Protein AF-0000000066427048 (afdb_homodimer)

Nearest PDB structures (foldseek):
  4v58-assembly1_H  TM=7.881E-01  e=5.269E+00  Thermomyces lanuginosus
  6bok-assembly1_Y  TM=6.380E-01  e=5.269E+00  Thermus thermophilus HB27
  8prw-assembly1_J  TM=6.019E-01  e=8.331E+00  Saccharomyces cerevisiae
  7q5s-assembly1_C  TM=5.958E-01  e=9.497E+00  Thermochaetoides thermophila DSM 1495
  4v58-assembly1_H  TM=7.879E-01  e=4.641E+00  Thermomyces lanuginosus

Organism: Campylobacter jejuni subsp. jejuni serotype O:2 (strain ATCC 700819 / NCTC 11168) (NCBI:txid192222)

Secondary structure (DSSP, 8-state):
----EEEEEEEETTEEEEEEEEHHHHHHHHHHHHHHHTTSS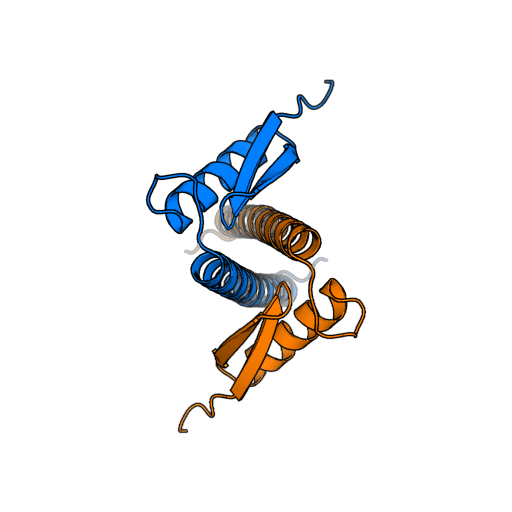EE-HHHHHHHHHHHHHHHHHHHHHHHHHHHHHHHHS---/----EEEEEEEETTEEEEEEEEHHHHHHHHHHHHHHHTTSSEE-HHHHHHHHHHHHHHHHHHHHHHHHHHHHHHHHS---

Structure (mmCIF, N/CA/C/O backbone):
data_AF-0000000066427048-model_v1
#
loop_
_entity.id
_entity.type
_entity.pdbx_description
1 polymer 'Uncharacterized protein'
#
loop_
_atom_site.group_PDB
_atom_site.id
_atom_site.type_symbol
_atom_site.label_atom_id
_atom_site.label_alt_id
_atom_site.label_comp_id
_atom_site.label_asym_id
_atom_site.label_entity_id
_atom_site.label_seq_id
_atom_site.pdbx_PDB_ins_code
_atom_site.Cartn_x
_atom_site.Cartn_y
_atom_site.Cartn_z
_atom_site.occupancy
_atom_site.B_iso_or_equiv
_atom_site.auth_seq_id
_atom_site.auth_comp_id
_atom_site.auth_asym_id
_atom_site.auth_atom_id
_atom_site.pdbx_PDB_model_num
ATOM 1 N N . MET A 1 1 ? -20.234 15.453 -14.383 1 36.5 1 MET A N 1
ATOM 2 C CA . MET A 1 1 ? -19.125 15.133 -15.266 1 36.5 1 MET A CA 1
ATOM 3 C C . MET A 1 1 ? -18.766 13.656 -15.18 1 36.5 1 MET A C 1
ATOM 5 O O . MET A 1 1 ? -18.656 13.102 -14.086 1 36.5 1 MET A O 1
ATOM 9 N N . ALA A 1 2 ? -19.188 12.727 -15.852 1 46.16 2 ALA A N 1
ATOM 10 C CA . ALA A 1 2 ? -19.109 11.266 -15.852 1 46.16 2 ALA A CA 1
ATOM 11 C C . ALA A 1 2 ? -17.688 10.789 -15.539 1 46.16 2 ALA A C 1
ATOM 13 O O . ALA A 1 2 ? -16.734 11.172 -16.219 1 46.16 2 ALA A O 1
ATOM 14 N N . ASP A 1 3 ? -17.172 10.688 -14.336 1 55.16 3 ASP A N 1
ATOM 15 C CA . ASP A 1 3 ? -15.812 10.516 -13.844 1 55.16 3 ASP A CA 1
ATOM 16 C C . ASP A 1 3 ? -15.055 9.469 -14.664 1 55.16 3 ASP A C 1
ATOM 18 O O . ASP A 1 3 ? -15.477 8.312 -14.742 1 55.16 3 ASP A O 1
ATOM 22 N N . ASN A 1 4 ? -14.586 9.93 -15.906 1 73.81 4 ASN A N 1
ATOM 23 C CA . ASN A 1 4 ? -13.867 9.172 -16.922 1 73.81 4 ASN A CA 1
ATOM 24 C C . ASN A 1 4 ? -12.867 8.203 -16.297 1 73.81 4 ASN A C 1
ATOM 26 O O . ASN A 1 4 ? -11.906 8.633 -15.641 1 73.81 4 ASN A O 1
ATOM 30 N N . LEU A 1 5 ? -13.375 6.965 -16.125 1 88.75 5 LEU A N 1
ATOM 31 C CA . LEU A 1 5 ? -12.523 5.922 -15.57 1 88.75 5 LEU A CA 1
ATOM 32 C C . LEU A 1 5 ? -11.5 5.445 -16.594 1 88.75 5 LEU A C 1
ATOM 34 O O . LEU A 1 5 ? -11.789 5.391 -17.797 1 88.75 5 LEU A O 1
ATOM 38 N N . LYS A 1 6 ? -10.297 5.379 -16.188 1 95.12 6 LYS A N 1
ATOM 39 C CA . LYS A 1 6 ? -9.188 4.805 -16.953 1 95.12 6 LYS A CA 1
ATOM 40 C C . LYS A 1 6 ? -8.875 3.391 -16.469 1 95.12 6 LYS A C 1
ATOM 42 O O . LYS A 1 6 ? -9.109 3.057 -15.312 1 95.12 6 LYS A O 1
ATOM 47 N N . GLN A 1 7 ? -8.375 2.617 -17.469 1 96.81 7 GLN A N 1
ATOM 48 C CA . GLN A 1 7 ? -7.992 1.248 -17.141 1 96.81 7 GLN A CA 1
ATOM 49 C C . GLN A 1 7 ? -6.48 1.123 -16.984 1 96.81 7 GLN A C 1
ATOM 51 O O . GLN A 1 7 ? -5.723 1.63 -17.812 1 96.81 7 GLN A O 1
ATOM 56 N N . VAL A 1 8 ? -6.078 0.528 -15.898 1 97.38 8 VAL A N 1
ATOM 57 C CA . VAL A 1 8 ? -4.676 0.199 -15.656 1 97.38 8 VAL A CA 1
ATOM 58 C C . VAL A 1 8 ? -4.508 -1.316 -15.57 1 97.38 8 VAL A C 1
ATOM 60 O O . VAL A 1 8 ? -5.289 -1.994 -14.898 1 97.38 8 VAL A O 1
ATOM 63 N N . ILE A 1 9 ? -3.508 -1.843 -16.281 1 97.62 9 ILE A N 1
ATOM 64 C CA . ILE A 1 9 ? -3.215 -3.27 -16.203 1 97.62 9 ILE A CA 1
ATOM 65 C C . ILE A 1 9 ? -2.068 -3.512 -15.227 1 97.62 9 ILE A C 1
ATOM 67 O O . ILE A 1 9 ? -1 -2.906 -15.352 1 97.62 9 ILE A O 1
ATOM 71 N N . VAL A 1 10 ? -2.314 -4.328 -14.266 1 98 10 VAL A N 1
ATOM 72 C CA . VAL A 1 10 ? -1.283 -4.797 -13.344 1 98 10 VAL A CA 1
ATOM 73 C C . VAL A 1 10 ? -0.909 -6.238 -13.68 1 98 10 VAL A C 1
ATOM 75 O O . VAL A 1 10 ? -1.735 -7.145 -13.555 1 98 10 VAL A O 1
ATOM 78 N N . ASN A 1 11 ? 0.299 -6.375 -14.148 1 98.19 11 ASN A N 1
ATOM 79 C CA . ASN A 1 11 ? 0.786 -7.711 -14.477 1 98.19 11 ASN A CA 1
ATOM 80 C C . ASN A 1 11 ? 1.678 -8.266 -13.367 1 98.19 11 ASN A C 1
ATOM 82 O O . ASN A 1 11 ? 2.721 -7.691 -13.055 1 98.19 11 ASN A O 1
ATOM 86 N N . VAL A 1 12 ? 1.232 -9.375 -12.766 1 97.62 12 VAL A N 1
ATOM 87 C CA . VAL A 1 12 ? 2.004 -10.055 -11.734 1 97.62 12 VAL A CA 1
ATOM 88 C C . VAL A 1 12 ? 2.152 -11.531 -12.094 1 97.62 12 VAL A C 1
ATOM 90 O O . VAL A 1 12 ? 1.155 -12.242 -12.266 1 97.62 12 VAL A O 1
ATOM 93 N N . ASN A 1 13 ? 3.365 -11.992 -12.18 1 94.56 13 ASN A N 1
ATOM 94 C CA . ASN A 1 13 ? 3.652 -13.383 -12.523 1 94.56 13 ASN A CA 1
ATOM 95 C C . ASN A 1 13 ? 2.938 -13.797 -13.805 1 94.56 13 ASN A C 1
ATOM 97 O O . ASN A 1 13 ? 2.287 -14.844 -13.844 1 94.56 13 ASN A O 1
ATOM 101 N N . ALA A 1 14 ? 2.996 -12.906 -14.781 1 92.88 14 ALA A N 1
ATOM 102 C CA . ALA A 1 14 ? 2.494 -13.164 -16.125 1 92.88 14 ALA A CA 1
ATOM 103 C C . ALA A 1 14 ? 0.971 -13.25 -16.141 1 92.88 14 ALA A C 1
ATOM 105 O O . ALA A 1 14 ? 0.388 -13.906 -17 1 92.88 14 ALA A O 1
ATOM 106 N N . LYS A 1 15 ? 0.304 -12.727 -15.133 1 96.56 15 LYS A N 1
ATOM 107 C CA . LYS A 1 15 ? -1.15 -12.609 -15.07 1 96.56 15 LYS A CA 1
ATOM 108 C C . LYS A 1 15 ? -1.584 -11.148 -15.039 1 96.56 15 LYS A C 1
ATOM 110 O O . LYS A 1 15 ? -1.031 -10.352 -14.281 1 96.56 15 LYS A O 1
ATOM 115 N N . ASP A 1 16 ? -2.553 -10.852 -15.875 1 97.62 16 ASP A N 1
ATOM 116 C CA . ASP A 1 16 ? -3.049 -9.484 -15.977 1 97.62 16 ASP A CA 1
ATOM 117 C C . ASP A 1 16 ? -4.238 -9.258 -15.047 1 97.62 16 ASP A C 1
ATOM 119 O O . ASP A 1 16 ? -5.152 -10.086 -14.992 1 97.62 16 ASP A O 1
ATOM 123 N N . PHE A 1 17 ? -4.23 -8.164 -14.359 1 98 17 PHE A N 1
ATOM 124 C CA . PHE A 1 17 ? -5.348 -7.684 -13.555 1 98 17 PHE A CA 1
ATOM 125 C C . PHE A 1 17 ? -5.754 -6.277 -13.977 1 98 17 PHE A C 1
ATOM 127 O O . PHE A 1 17 ? -4.914 -5.375 -14.047 1 98 17 PHE A O 1
ATOM 134 N N . ILE A 1 18 ? -7 -6.082 -14.273 1 97.38 18 ILE A N 1
ATOM 135 C CA . ILE A 1 18 ? -7.477 -4.793 -14.766 1 97.38 18 ILE A CA 1
ATOM 136 C C . ILE A 1 18 ? -8.047 -3.979 -13.602 1 97.38 18 ILE A C 1
ATOM 138 O O . ILE A 1 18 ? -8.883 -4.465 -12.844 1 97.38 18 ILE A O 1
ATOM 142 N N . VAL A 1 19 ? -7.531 -2.779 -13.531 1 97.12 19 VAL A N 1
ATOM 143 C CA . VAL A 1 19 ? -8 -1.823 -12.531 1 97.12 19 VAL A CA 1
ATOM 144 C C . VAL A 1 19 ? -8.656 -0.632 -13.227 1 97.12 19 VAL A C 1
ATOM 146 O O . VAL A 1 19 ? -8.062 -0.012 -14.109 1 97.12 19 VAL A O 1
ATOM 149 N N . LYS A 1 20 ? -9.891 -0.327 -12.883 1 96.38 20 LYS A N 1
ATOM 150 C CA . LYS A 1 20 ? -10.57 0.864 -13.383 1 96.38 20 LYS A CA 1
ATOM 151 C C . LYS A 1 20 ? -10.641 1.944 -12.305 1 96.38 20 LYS A C 1
ATOM 153 O O . LYS A 1 20 ? -11.094 1.686 -11.188 1 96.38 20 LYS A O 1
ATO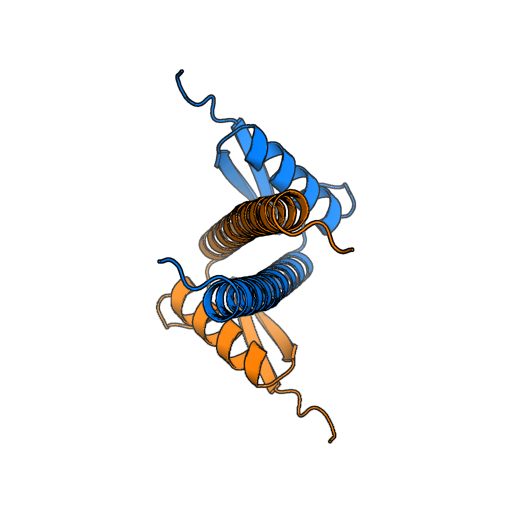M 158 N N . CYS A 1 21 ? -10.125 3.086 -12.688 1 96 21 CYS A N 1
ATOM 159 C CA . CYS A 1 21 ? -10.094 4.156 -11.695 1 96 21 CYS A CA 1
ATOM 160 C C . CYS A 1 21 ? -9.984 5.52 -12.367 1 96 21 CYS A C 1
ATOM 162 O O . CYS A 1 21 ? -10.008 5.617 -13.594 1 96 21 CYS A O 1
ATOM 164 N N . SER A 1 22 ? -10.078 6.594 -11.516 1 94.75 22 SER A N 1
ATOM 165 C CA . SER A 1 22 ? -9.953 7.949 -12.047 1 94.75 22 SER A CA 1
ATOM 166 C C . SER A 1 22 ? -8.633 8.133 -12.789 1 94.75 22 SER A C 1
ATOM 168 O O . SER A 1 22 ? -7.652 7.449 -12.5 1 94.75 22 SER A O 1
ATOM 170 N N . GLU A 1 23 ? -8.641 9.094 -13.695 1 94.94 23 GLU A N 1
ATOM 171 C CA . GLU A 1 23 ? -7.453 9.367 -14.5 1 94.94 23 GLU A CA 1
ATOM 172 C C . GLU A 1 23 ? -6.277 9.789 -13.617 1 94.94 23 GLU A C 1
ATOM 174 O O . GLU A 1 23 ? -5.148 9.344 -13.828 1 94.94 23 GLU A O 1
ATOM 179 N N . GLU A 1 24 ? -6.496 10.594 -12.664 1 93 24 GLU A N 1
ATOM 180 C CA . GLU A 1 24 ? -5.426 11.086 -11.797 1 93 24 GLU A CA 1
ATOM 181 C C . GLU A 1 24 ? -4.785 9.938 -11.023 1 93 24 GLU A C 1
ATOM 183 O O . GLU A 1 24 ? -3.559 9.82 -10.977 1 93 24 GLU A O 1
ATOM 188 N N . PHE A 1 25 ? -5.598 9.125 -10.445 1 95.94 25 PHE A N 1
ATOM 189 C CA . PHE A 1 25 ? -5.055 8 -9.688 1 95.94 25 PHE A CA 1
ATOM 190 C C . PHE A 1 25 ? -4.422 6.977 -10.625 1 95.94 25 PHE A C 1
ATOM 192 O O . PHE A 1 25 ? -3.404 6.363 -10.281 1 95.94 25 PHE A O 1
ATOM 199 N N . ALA A 1 26 ? -5.035 6.797 -11.797 1 96.69 26 ALA A N 1
ATOM 200 C CA . ALA A 1 26 ? -4.477 5.879 -12.789 1 96.69 26 ALA A CA 1
ATOM 201 C C . ALA A 1 26 ? -3.035 6.25 -13.125 1 96.69 26 ALA A C 1
ATOM 203 O O . ALA A 1 26 ? -2.168 5.375 -13.211 1 96.69 26 ALA A O 1
ATOM 204 N N . ASN A 1 27 ? -2.805 7.504 -13.32 1 95.69 27 ASN A N 1
ATOM 205 C CA . ASN A 1 27 ? -1.454 7.977 -13.609 1 95.69 27 ASN A CA 1
ATOM 206 C C . ASN A 1 27 ? -0.5 7.691 -12.453 1 95.69 27 ASN A C 1
ATOM 208 O O . ASN A 1 27 ? 0.638 7.27 -12.672 1 95.69 27 ASN A O 1
ATOM 212 N N . PHE A 1 28 ? -0.967 7.879 -11.25 1 95.75 28 PHE A N 1
ATOM 213 C CA . PHE A 1 28 ? -0.18 7.605 -10.047 1 95.75 28 PHE A CA 1
ATOM 214 C C . PHE A 1 28 ? 0.144 6.121 -9.938 1 95.75 28 PHE A C 1
ATOM 216 O O . PHE A 1 28 ? 1.295 5.746 -9.703 1 95.75 28 PHE A O 1
ATOM 223 N N . LEU A 1 29 ? -0.809 5.297 -10.18 1 97.19 29 LEU A N 1
ATOM 224 C CA . LEU A 1 29 ? -0.664 3.85 -10.094 1 97.19 29 LEU A CA 1
ATOM 225 C C . LEU A 1 29 ? 0.291 3.332 -11.164 1 97.19 29 LEU A C 1
ATOM 227 O O . LEU A 1 29 ? 1.145 2.486 -10.883 1 97.19 29 LEU A O 1
ATOM 231 N N . GLU A 1 30 ? 0.147 3.818 -12.305 1 97 30 GLU A N 1
ATOM 232 C CA . GLU A 1 30 ? 1.017 3.404 -13.406 1 97 30 GLU A CA 1
ATOM 233 C C . GLU A 1 30 ? 2.469 3.779 -13.133 1 97 30 GLU A C 1
ATOM 235 O O . GLU A 1 30 ? 3.385 3.016 -13.445 1 97 30 GLU A O 1
ATOM 240 N N . ASP A 1 31 ? 2.676 4.914 -12.609 1 95.56 31 ASP A N 1
ATOM 241 C CA . ASP A 1 31 ? 4.02 5.32 -12.219 1 95.56 31 ASP A CA 1
ATOM 242 C C . ASP A 1 31 ? 4.605 4.355 -11.188 1 95.56 31 ASP A C 1
ATOM 244 O O . ASP A 1 31 ? 5.773 3.977 -11.273 1 95.56 31 ASP A O 1
ATOM 248 N N . ASP A 1 32 ? 3.779 3.973 -10.219 1 95.38 32 ASP A N 1
ATOM 249 C CA . ASP A 1 32 ? 4.199 3.018 -9.195 1 95.38 32 ASP A CA 1
ATOM 250 C C . ASP A 1 32 ? 4.57 1.674 -9.82 1 95.38 32 ASP A C 1
ATOM 252 O O . ASP A 1 32 ? 5.613 1.1 -9.5 1 95.38 32 ASP A O 1
ATOM 256 N N . ILE A 1 33 ? 3.764 1.222 -10.711 1 97 33 ILE A N 1
ATOM 257 C CA . ILE A 1 33 ? 3.977 -0.061 -11.375 1 97 33 ILE A CA 1
ATOM 258 C C . ILE A 1 33 ? 5.27 -0.015 -12.18 1 97 33 ILE A C 1
ATOM 260 O O . ILE A 1 33 ? 6.055 -0.967 -12.164 1 97 33 ILE A O 1
ATOM 264 N N . ALA A 1 34 ? 5.473 1.064 -12.875 1 96.69 34 ALA A N 1
ATOM 265 C CA . ALA A 1 34 ? 6.699 1.227 -13.648 1 96.69 34 ALA A CA 1
ATOM 266 C C . ALA A 1 34 ? 7.93 1.17 -12.75 1 96.69 34 ALA A C 1
ATOM 268 O O . ALA A 1 34 ? 8.922 0.52 -13.086 1 96.69 34 ALA A O 1
ATOM 269 N N . LEU A 1 35 ? 7.84 1.766 -11.633 1 95.62 35 LEU A N 1
ATOM 270 C CA . LEU 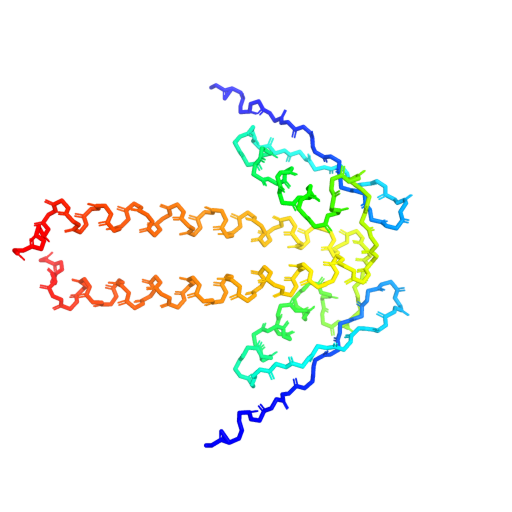A 1 35 ? 8.953 1.786 -10.688 1 95.62 35 LEU A CA 1
ATOM 271 C C . LEU A 1 35 ? 9.211 0.391 -10.133 1 95.62 35 LEU A C 1
ATOM 273 O O . LEU A 1 35 ? 10.359 -0.064 -10.109 1 95.62 35 LEU A O 1
ATOM 277 N N . ILE A 1 36 ? 8.203 -0.282 -9.758 1 96.69 36 ILE A N 1
ATOM 278 C CA . ILE A 1 36 ? 8.297 -1.601 -9.141 1 96.69 36 ILE A CA 1
ATOM 279 C C . ILE A 1 36 ? 8.836 -2.605 -10.156 1 96.69 36 ILE A C 1
ATOM 281 O O . ILE A 1 36 ? 9.633 -3.484 -9.805 1 96.69 36 ILE A O 1
ATOM 285 N N . SER A 1 37 ? 8.406 -2.447 -11.352 1 97.31 37 SER A N 1
ATOM 286 C CA . SER A 1 37 ? 8.734 -3.434 -12.383 1 97.31 37 SER A CA 1
ATOM 287 C C . SER A 1 37 ? 10.031 -3.076 -13.094 1 97.31 37 SER A C 1
ATOM 289 O O . SER A 1 37 ? 10.5 -3.826 -13.953 1 97.31 37 SER A O 1
ATOM 291 N N . GLY A 1 38 ? 10.602 -1.925 -12.875 1 95.31 38 GLY A N 1
ATOM 292 C CA . GLY A 1 38 ? 11.773 -1.462 -13.609 1 95.31 38 GLY A CA 1
ATOM 293 C C . GLY A 1 38 ? 11.461 -1.071 -15.047 1 95.31 38 GLY A C 1
ATOM 294 O O . GLY A 1 38 ? 12.281 -1.275 -15.938 1 95.31 38 GLY A O 1
ATOM 295 N N . GLY A 1 39 ? 10.219 -0.7 -15.25 1 94.62 39 GLY A N 1
ATOM 296 C CA . GLY A 1 39 ? 9.812 -0.214 -16.562 1 94.62 39 GLY A CA 1
ATOM 297 C C . GLY A 1 39 ? 9.211 -1.293 -17.438 1 94.62 39 GLY A C 1
ATOM 298 O O . GLY A 1 39 ? 8.656 -1 -18.5 1 94.62 39 GLY A O 1
ATOM 299 N N . THR A 1 40 ? 9.242 -2.543 -17.094 1 95.31 40 THR A N 1
ATOM 300 C CA . THR A 1 40 ? 8.781 -3.641 -17.938 1 95.31 40 THR A CA 1
ATOM 301 C C . THR A 1 40 ? 7.27 -3.803 -17.844 1 95.31 40 THR A C 1
ATOM 303 O O . THR A 1 40 ? 6.648 -4.426 -18.703 1 95.31 40 THR A O 1
ATOM 306 N N . LYS A 1 41 ? 6.664 -3.301 -16.734 1 93.81 41 LYS A N 1
ATOM 307 C CA . LYS A 1 41 ? 5.246 -3.422 -16.406 1 93.81 41 LYS A CA 1
ATOM 308 C C . LYS A 1 41 ? 4.898 -4.848 -16 1 93.81 41 LYS A C 1
ATOM 310 O O . LYS A 1 41 ? 3.746 -5.145 -15.68 1 93.81 41 LYS A O 1
ATOM 315 N N . LYS A 1 42 ? 5.883 -5.703 -16.016 1 96.75 42 LYS A N 1
ATOM 316 C CA . LYS A 1 42 ? 5.738 -7.07 -15.531 1 96.75 42 LYS A CA 1
ATOM 317 C C . LYS A 1 42 ? 6.43 -7.242 -14.18 1 96.75 42 LYS A C 1
ATOM 319 O O . LYS A 1 42 ? 7.645 -7.055 -14.07 1 96.75 42 LYS A O 1
ATOM 324 N N . ILE A 1 43 ? 5.621 -7.695 -13.203 1 97.81 43 ILE A N 1
ATOM 325 C CA . ILE A 1 43 ? 6.156 -7.738 -11.852 1 97.81 43 ILE A CA 1
ATOM 326 C C . ILE A 1 43 ? 6.215 -9.188 -11.359 1 97.81 43 ILE A C 1
ATOM 328 O O . ILE A 1 43 ? 5.242 -9.93 -11.5 1 97.81 43 ILE A O 1
ATOM 332 N N . GLU A 1 44 ? 7.371 -9.562 -10.867 1 96.88 44 GLU A N 1
ATOM 333 C CA . GLU A 1 44 ? 7.488 -10.844 -10.172 1 96.88 44 GLU A CA 1
ATOM 334 C C . GLU A 1 44 ? 6.789 -10.797 -8.812 1 96.88 44 GLU A C 1
ATOM 336 O O . GLU A 1 44 ? 6.734 -9.75 -8.172 1 96.88 44 GLU A O 1
ATOM 341 N N . LEU A 1 45 ? 6.395 -11.961 -8.398 1 96.94 45 LEU A N 1
ATOM 342 C CA . LEU A 1 45 ? 5.594 -12.031 -7.18 1 96.94 45 LEU A CA 1
ATOM 343 C C . LEU A 1 45 ? 6.383 -11.516 -5.98 1 96.94 45 LEU A C 1
ATOM 345 O O . LEU A 1 45 ? 5.859 -10.742 -5.176 1 96.94 45 LEU A O 1
ATOM 349 N N . LYS A 1 46 ? 7.613 -11.883 -5.844 1 96.38 46 LYS A N 1
ATOM 350 C CA . LYS A 1 46 ? 8.43 -11.445 -4.723 1 96.38 46 LYS A CA 1
ATOM 351 C C . LYS A 1 46 ? 8.555 -9.922 -4.695 1 96.38 46 LYS A C 1
ATOM 353 O O . LYS A 1 46 ? 8.406 -9.305 -3.641 1 96.38 46 LYS A O 1
ATOM 358 N N . ARG A 1 47 ? 8.773 -9.383 -5.812 1 96.62 47 ARG A N 1
ATOM 359 C CA . ARG A 1 47 ? 8.898 -7.934 -5.922 1 96.62 47 ARG A CA 1
ATOM 360 C C . ARG A 1 47 ? 7.578 -7.242 -5.59 1 96.62 47 ARG A C 1
ATOM 362 O O . ARG A 1 47 ? 7.57 -6.172 -4.98 1 96.62 47 ARG A O 1
ATOM 369 N N . PHE A 1 48 ? 6.527 -7.82 -5.996 1 97.69 48 PHE A N 1
ATOM 370 C CA . PHE A 1 48 ? 5.203 -7.281 -5.727 1 97.69 48 PHE A CA 1
ATOM 371 C C . PHE A 1 48 ? 4.906 -7.297 -4.23 1 97.69 48 PHE A C 1
ATOM 373 O O . PHE A 1 48 ? 4.355 -6.336 -3.691 1 97.69 48 PHE A O 1
ATOM 380 N N . VAL A 1 49 ? 5.305 -8.383 -3.559 1 97.75 49 VAL A N 1
ATOM 381 C CA . VAL A 1 49 ? 5.137 -8.484 -2.113 1 97.75 49 VAL A CA 1
ATOM 382 C C . VAL A 1 49 ? 5.965 -7.406 -1.42 1 97.75 49 VAL A C 1
ATOM 384 O O . VAL A 1 49 ? 5.469 -6.707 -0.534 1 97.75 49 VAL A O 1
ATOM 387 N N . ASP A 1 50 ? 7.168 -7.227 -1.87 1 97.5 50 ASP A N 1
ATOM 388 C CA . ASP A 1 50 ? 8.023 -6.188 -1.307 1 97.5 50 ASP A CA 1
ATOM 389 C C . ASP A 1 50 ? 7.398 -4.809 -1.477 1 97.5 50 ASP A C 1
ATOM 391 O O . ASP A 1 50 ? 7.461 -3.975 -0.569 1 97.5 50 ASP A O 1
ATOM 395 N N . ALA A 1 51 ? 6.816 -4.582 -2.6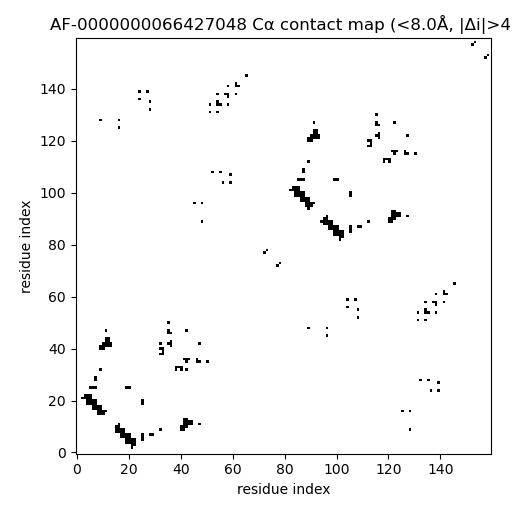11 1 97.44 51 ALA A N 1
ATOM 396 C CA . ALA A 1 51 ? 6.18 -3.299 -2.896 1 97.44 51 ALA A CA 1
ATOM 397 C C . ALA A 1 51 ? 4.98 -3.064 -1.981 1 97.44 51 ALA A C 1
ATOM 399 O O . ALA A 1 51 ? 4.77 -1.95 -1.496 1 97.44 51 ALA A O 1
ATOM 400 N N . PHE A 1 52 ? 4.262 -4.07 -1.791 1 97.75 52 PHE A N 1
ATOM 401 C CA . PHE A 1 52 ? 3.121 -3.977 -0.888 1 97.75 52 PHE A CA 1
ATOM 402 C C . PHE A 1 52 ? 3.576 -3.629 0.524 1 97.75 52 PHE A C 1
ATOM 404 O O . PHE A 1 52 ? 2.986 -2.766 1.177 1 97.75 52 PHE A O 1
ATOM 411 N N . VAL A 1 53 ? 4.559 -4.348 1.001 1 97.56 53 VAL A N 1
ATOM 412 C CA . VAL A 1 53 ? 5.082 -4.109 2.342 1 97.56 53 VAL A CA 1
ATOM 413 C C . VAL A 1 53 ? 5.582 -2.67 2.455 1 97.56 53 VAL A C 1
ATOM 415 O O . VAL A 1 53 ? 5.312 -1.989 3.449 1 97.56 53 VAL A O 1
ATOM 418 N N . LYS A 1 54 ? 6.273 -2.252 1.427 1 96.06 54 LYS A N 1
ATOM 419 C CA . LYS A 1 54 ? 6.773 -0.879 1.403 1 96.06 54 LYS A CA 1
ATOM 420 C C . LYS A 1 54 ? 5.621 0.123 1.462 1 96.06 54 LYS A C 1
ATOM 422 O O . LYS A 1 54 ? 5.68 1.097 2.217 1 96.06 54 LYS A O 1
ATOM 427 N N . LYS A 1 55 ? 4.613 -0.1 0.657 1 95.44 55 LYS A N 1
ATOM 428 C CA . LYS A 1 55 ? 3.451 0.782 0.646 1 95.44 55 LYS A CA 1
ATOM 429 C C . LYS A 1 55 ? 2.76 0.795 2.008 1 95.44 55 LYS A C 1
ATOM 431 O O . LYS A 1 55 ? 2.291 1.841 2.461 1 95.44 55 LYS A O 1
ATOM 436 N N . SER A 1 56 ? 2.664 -0.342 2.594 1 96.19 56 SER A N 1
ATOM 437 C CA . SER A 1 56 ? 2.088 -0.461 3.93 1 96.19 56 SER A CA 1
ATOM 438 C C . SER A 1 56 ? 2.879 0.351 4.949 1 96.19 56 SER A C 1
ATOM 440 O O . SER A 1 56 ? 2.297 1.043 5.785 1 96.19 56 SER A O 1
ATOM 442 N N . TYR A 1 57 ? 4.137 0.283 4.84 1 96.06 57 TYR A N 1
ATOM 443 C CA . TYR A 1 57 ? 4.992 1.037 5.75 1 96.06 57 TYR A CA 1
ATOM 444 C C . TYR A 1 57 ? 4.824 2.537 5.539 1 96.06 57 TYR A C 1
ATOM 446 O O . TYR A 1 57 ? 4.727 3.299 6.504 1 96.06 57 TYR A O 1
ATOM 454 N N . GLU A 1 58 ? 4.805 2.953 4.312 1 94.06 58 GLU A N 1
ATOM 455 C CA . GLU A 1 58 ? 4.605 4.359 3.982 1 94.06 58 GLU A CA 1
ATOM 456 C C . GLU A 1 58 ? 3.289 4.879 4.559 1 94.06 58 GLU A C 1
ATOM 458 O O . GLU A 1 58 ? 3.238 5.973 5.121 1 94.06 58 GLU A O 1
ATOM 463 N N . ASN A 1 59 ? 2.285 4.07 4.328 1 93.88 59 ASN A N 1
ATOM 464 C CA . ASN A 1 59 ? 0.988 4.438 4.887 1 93.88 59 ASN A CA 1
ATOM 465 C C . ASN A 1 59 ? 1.046 4.559 6.406 1 93.88 59 ASN A C 1
ATOM 467 O O . ASN A 1 59 ? 0.494 5.5 6.98 1 93.88 59 ASN A O 1
ATOM 471 N N . TYR A 1 60 ? 1.706 3.611 6.996 1 93.06 60 TYR A N 1
ATOM 472 C CA . TYR A 1 60 ? 1.89 3.578 8.445 1 93.06 60 TYR A CA 1
ATOM 473 C C . TYR A 1 60 ? 2.562 4.852 8.938 1 93.06 60 TYR A C 1
ATOM 475 O O . TYR A 1 60 ? 2.102 5.473 9.898 1 93.06 60 TYR A O 1
ATOM 483 N N . ILE A 1 61 ? 3.553 5.289 8.289 1 94.06 61 ILE A N 1
ATOM 484 C CA . ILE A 1 61 ? 4.316 6.473 8.68 1 94.06 61 ILE A CA 1
ATOM 485 C C . ILE A 1 61 ? 3.49 7.727 8.406 1 94.06 61 ILE A C 1
ATOM 487 O O . ILE A 1 61 ? 3.414 8.617 9.258 1 94.06 61 ILE A O 1
ATOM 491 N N . LEU A 1 62 ? 2.852 7.785 7.227 1 92.88 62 LEU A N 1
ATOM 492 C CA . LEU A 1 62 ? 2.07 8.961 6.848 1 92.88 62 LEU A CA 1
ATOM 493 C C . LEU A 1 62 ? 0.917 9.18 7.82 1 92.88 62 LEU A C 1
ATOM 495 O O . LEU A 1 62 ? 0.627 10.32 8.195 1 92.88 62 LEU A O 1
ATOM 499 N N . GLU A 1 63 ? 0.295 8.156 8.211 1 91.69 63 GLU A N 1
ATOM 500 C CA . GLU A 1 63 ? -0.799 8.258 9.172 1 91.69 63 GLU A CA 1
ATOM 501 C C . GLU A 1 63 ? -0.308 8.812 10.508 1 91.69 63 GLU A C 1
ATOM 503 O O . GLU A 1 63 ? -0.979 9.633 11.133 1 91.69 63 GLU A O 1
ATOM 508 N N . ARG A 1 64 ? 0.76 8.32 10.93 1 90.88 64 ARG A N 1
ATOM 509 C CA . ARG A 1 64 ? 1.341 8.781 12.188 1 90.88 64 ARG A CA 1
ATOM 510 C C . ARG A 1 64 ? 1.696 10.266 12.109 1 90.88 64 ARG A C 1
ATOM 512 O O . ARG A 1 64 ? 1.434 11.023 13.039 1 90.88 64 ARG A O 1
ATOM 519 N N . GLU A 1 65 ? 2.291 10.672 11.008 1 89.25 65 GLU A N 1
ATOM 520 C CA . GLU A 1 65 ? 2.668 12.062 10.805 1 89.25 65 GLU A CA 1
ATOM 521 C C . GLU A 1 65 ? 1.438 12.969 10.766 1 89.25 65 GLU A C 1
ATOM 523 O O . GLU A 1 65 ? 1.445 14.055 11.336 1 89.25 65 GLU A O 1
ATOM 528 N N . LEU A 1 66 ? 0.464 12.555 10.07 1 89.94 66 LEU A N 1
ATOM 529 C CA . LEU A 1 66 ? -0.778 13.312 9.992 1 89.94 66 LEU A CA 1
ATOM 530 C C . LEU A 1 66 ? -1.4 13.492 11.367 1 89.94 66 LEU A C 1
ATOM 532 O O . LEU A 1 66 ? -1.843 14.586 11.719 1 89.94 66 LEU A O 1
ATOM 536 N N . LYS A 1 67 ? -1.41 12.438 12.133 1 90.06 67 LYS A N 1
ATOM 537 C CA . LYS A 1 67 ? -1.971 12.484 13.477 1 90.06 67 LYS A CA 1
ATOM 538 C C . LYS A 1 67 ? -1.187 13.445 14.367 1 90.06 67 LYS A C 1
ATOM 540 O O . LYS A 1 67 ? -1.775 14.211 15.133 1 90.06 67 LYS A O 1
ATOM 545 N N . LYS A 1 68 ? 0.08 13.352 14.266 1 89.5 68 LYS A N 1
ATOM 546 C CA . LYS A 1 68 ? 0.936 14.258 15.031 1 89.5 68 LYS A CA 1
ATOM 547 C C . LYS A 1 68 ? 0.665 15.711 14.672 1 89.5 68 LYS A C 1
ATOM 549 O O . LYS A 1 68 ? 0.596 16.578 15.547 1 89.5 68 LYS A O 1
ATOM 554 N N . LEU A 1 69 ? 0.558 15.969 13.391 1 85.94 69 LEU A N 1
ATOM 555 C CA . LEU A 1 69 ? 0.319 17.328 12.906 1 85.94 69 LEU A CA 1
ATOM 556 C C . LEU A 1 69 ? -1.043 17.828 13.367 1 85.94 69 LEU A C 1
ATOM 558 O O . LEU A 1 69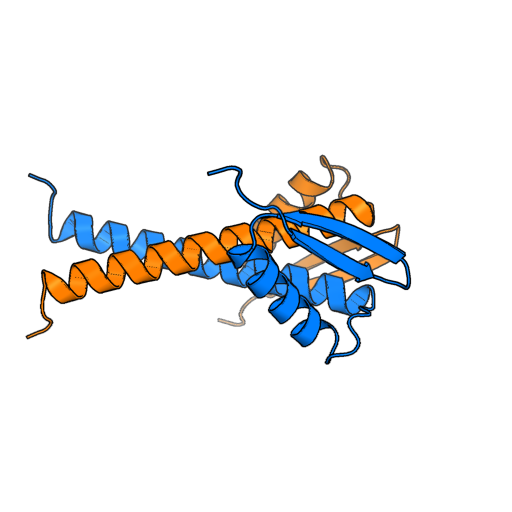 ? -1.166 18.969 13.805 1 85.94 69 LEU A O 1
ATOM 562 N N . ILE A 1 70 ? -2.006 17.047 13.281 1 86.81 70 ILE A N 1
ATOM 563 C CA . ILE A 1 70 ? -3.355 17.422 13.695 1 86.81 70 ILE A CA 1
ATOM 564 C C . ILE A 1 70 ? -3.377 17.719 15.188 1 86.81 70 ILE A C 1
ATOM 566 O O . ILE A 1 70 ? -4.008 18.672 15.633 1 86.81 70 ILE A O 1
ATOM 570 N N . LYS A 1 71 ? -2.709 16.844 15.914 1 88.44 71 LYS A N 1
ATOM 571 C CA . LYS A 1 71 ? -2.617 17.062 17.359 1 88.44 71 LYS A CA 1
ATOM 572 C C . LYS A 1 71 ? -1.938 18.391 17.672 1 88.44 71 LYS A C 1
ATOM 574 O O . LYS A 1 71 ? -2.393 19.141 18.547 1 88.44 71 LYS A O 1
ATOM 579 N N . ALA A 1 72 ? -0.913 18.656 16.984 1 84.19 72 ALA A N 1
ATOM 580 C CA . ALA A 1 72 ? -0.169 19.891 17.203 1 84.19 72 ALA A CA 1
ATOM 581 C C . ALA A 1 72 ? -1.027 21.109 16.859 1 84.19 72 ALA A C 1
ATOM 583 O O . ALA A 1 72 ? -0.99 22.125 17.562 1 84.19 72 ALA A O 1
ATOM 584 N N . ILE A 1 73 ? -1.778 21.094 15.805 1 82.75 73 ILE A N 1
ATOM 585 C CA . ILE A 1 73 ? -2.662 22.172 15.375 1 82.75 73 ILE A CA 1
ATOM 586 C C . ILE A 1 73 ? -3.766 22.375 16.422 1 82.75 73 ILE A C 1
ATOM 588 O O . ILE A 1 73 ? -4.102 23.5 16.766 1 82.75 73 ILE A O 1
ATOM 592 N N . ASN A 1 74 ? -4.273 21.25 16.844 1 83.19 74 ASN A N 1
ATOM 593 C CA . ASN A 1 74 ? -5.355 21.312 17.812 1 83.19 74 ASN A CA 1
ATOM 594 C C . ASN A 1 74 ? -4.871 21.875 19.156 1 83.19 74 ASN A C 1
ATOM 596 O O . ASN A 1 74 ? -5.637 22.516 19.875 1 83.19 74 ASN A O 1
ATOM 600 N N . GLU A 1 75 ? -3.721 21.547 19.5 1 82.62 75 GLU A N 1
ATOM 601 C CA . GLU A 1 75 ? -3.156 22.047 20.75 1 82.62 75 GLU A CA 1
ATOM 602 C C . GLU A 1 75 ? -2.768 23.516 20.641 1 82.62 75 GLU A C 1
ATOM 604 O O . GLU A 1 75 ? -2.867 24.266 21.609 1 82.62 75 GLU A O 1
ATOM 609 N N . GLU A 1 76 ? -2.275 23.938 19.578 1 74.25 76 GLU A N 1
ATOM 610 C CA . GLU A 1 76 ? -1.811 25.297 19.391 1 74.25 76 GLU A CA 1
ATOM 611 C C . GLU A 1 76 ? -2.939 26.203 18.906 1 74.25 76 GLU A C 1
ATOM 613 O O . GLU A 1 76 ? -2.945 27.406 19.188 1 74.25 76 GLU A O 1
ATOM 618 N N . LEU A 1 77 ? -3.764 25.672 17.938 1 65.94 77 LEU A N 1
ATOM 619 C CA . LEU A 1 77 ? -4.906 26.453 17.469 1 65.94 77 LEU A CA 1
ATOM 620 C C . LEU A 1 77 ? -6.215 25.844 17.953 1 65.94 77 LEU A C 1
ATOM 622 O O . LEU A 1 77 ? -6.98 25.281 17.156 1 65.94 77 LEU A O 1
ATOM 626 N N . PRO A 1 78 ? -6.43 25.797 19.266 1 56.97 78 PRO A N 1
ATOM 627 C CA . PRO A 1 78 ? -7.676 25.203 19.75 1 56.97 78 PRO A CA 1
ATOM 628 C C . PRO A 1 78 ? -8.906 25.719 19.016 1 56.97 78 PRO A C 1
ATOM 630 O O . PRO A 1 78 ? -8.93 26.891 18.609 1 56.97 78 PRO A O 1
ATOM 633 N N . THR A 1 79 ? -9.445 24.938 18 1 53.16 79 THR A N 1
ATOM 634 C CA . THR A 1 79 ? -10.703 25.422 17.438 1 53.16 79 THR A CA 1
ATOM 635 C C . THR A 1 79 ? -11.578 26.062 18.516 1 53.16 79 THR A C 1
ATOM 637 O O . THR A 1 79 ? -11.789 25.469 19.578 1 53.16 79 THR A O 1
ATOM 640 N N . LYS A 1 80 ? -11.633 27.438 18.484 1 45.88 80 LYS A N 1
ATOM 641 C CA . LYS A 1 80 ? -12.695 28.094 19.25 1 45.88 80 LYS A CA 1
ATOM 642 C C . LYS A 1 80 ? -14.031 27.375 19.062 1 45.88 80 LYS A C 1
ATOM 644 O O . LYS A 1 80 ? -14.32 26.875 17.969 1 45.88 80 LYS A O 1
ATOM 649 N N . MET B 1 1 ? 19.641 0.248 21.969 1 35.81 1 MET B N 1
ATOM 650 C CA . MET B 1 1 ? 18.562 -0.717 22.172 1 35.81 1 MET B CA 1
ATOM 651 C C . MET B 1 1 ? 18.359 -1.577 20.938 1 35.81 1 MET B C 1
ATOM 653 O O . MET B 1 1 ? 18.281 -1.059 19.812 1 35.81 1 MET B O 1
ATOM 657 N N . ALA B 1 2 ? 18.922 -2.615 20.625 1 45.84 2 ALA B N 1
ATOM 658 C CA . ALA B 1 2 ? 19.047 -3.49 19.453 1 45.84 2 ALA B CA 1
ATOM 659 C C . ALA B 1 2 ? 17.703 -3.705 18.781 1 45.84 2 ALA B C 1
ATOM 661 O O . ALA B 1 2 ? 16.734 -4.148 19.422 1 45.84 2 ALA B O 1
ATOM 662 N N . ASP B 1 3 ? 17.125 -2.891 17.922 1 54.66 3 ASP B N 1
ATOM 663 C CA . ASP B 1 3 ? 15.789 -2.756 17.359 1 54.66 3 ASP B CA 1
ATOM 664 C C . ASP B 1 3 ? 15.219 -4.113 16.953 1 54.66 3 ASP B C 1
ATOM 666 O O . ASP B 1 3 ? 15.797 -4.801 16.109 1 54.66 3 ASP B O 1
ATOM 670 N N . ASN B 1 4 ? 14.781 -4.93 18.016 1 73.75 4 ASN B N 1
ATOM 671 C CA . ASN B 1 4 ? 14.219 -6.277 17.953 1 73.75 4 ASN B CA 1
ATOM 672 C C . ASN B 1 4 ? 13.289 -6.449 16.75 1 73.75 4 ASN B C 1
ATOM 674 O O . ASN B 1 4 ? 12.25 -5.797 16.672 1 73.75 4 ASN B O 1
ATOM 678 N N . LEU B 1 5 ? 13.914 -6.996 15.695 1 88.81 5 LEU B N 1
ATOM 679 C CA . LEU B 1 5 ? 13.148 -7.246 14.477 1 88.81 5 LEU B CA 1
ATOM 680 C C . LEU B 1 5 ? 12.242 -8.461 14.648 1 88.81 5 LEU B C 1
ATOM 682 O O . LEU B 1 5 ? 12.617 -9.43 15.312 1 88.81 5 LEU B O 1
ATOM 686 N N . LYS B 1 6 ? 11.039 -8.305 14.312 1 95.25 6 LYS B N 1
ATOM 687 C CA . LYS B 1 6 ? 10.039 -9.367 14.234 1 95.25 6 LYS B CA 1
ATOM 688 C C . LYS B 1 6 ? 9.859 -9.859 12.805 1 95.25 6 LYS B C 1
ATOM 690 O O . LYS B 1 6 ? 10.039 -9.094 11.852 1 95.25 6 LYS B O 1
ATOM 695 N N . GLN B 1 7 ? 9.531 -11.18 12.742 1 96.81 7 GLN B N 1
ATOM 696 C CA . GLN B 1 7 ? 9.297 -11.773 11.43 1 96.81 7 GLN B CA 1
ATOM 697 C C . GLN B 1 7 ? 7.805 -11.906 11.141 1 96.81 7 GLN B C 1
ATOM 699 O O . GLN B 1 7 ? 7.043 -12.352 12 1 96.81 7 GLN B O 1
ATOM 704 N N . VAL B 1 8 ? 7.426 -11.438 10 1 97.38 8 VAL B N 1
ATOM 705 C CA . VAL B 1 8 ? 6.062 -11.609 9.5 1 97.38 8 VAL B CA 1
ATOM 706 C C . VAL B 1 8 ? 6.074 -12.445 8.227 1 97.38 8 VAL B C 1
ATOM 708 O O . VAL B 1 8 ? 6.895 -12.219 7.336 1 97.38 8 VAL B O 1
ATOM 711 N N . ILE B 1 9 ? 5.18 -13.453 8.164 1 97.62 9 ILE B N 1
ATOM 712 C CA . ILE B 1 9 ? 5.059 -14.273 6.961 1 97.62 9 ILE B CA 1
ATOM 713 C C . ILE B 1 9 ? 3.893 -13.766 6.113 1 97.62 9 ILE B C 1
ATOM 715 O O . ILE B 1 9 ? 2.77 -13.633 6.605 1 97.62 9 ILE B O 1
ATOM 719 N N . VAL B 1 10 ? 4.184 -13.453 4.906 1 98.06 10 VAL B N 1
ATOM 720 C CA . VAL B 1 10 ? 3.164 -13.117 3.918 1 98.06 10 VAL B CA 1
ATOM 721 C C . VAL B 1 10 ? 2.986 -14.273 2.938 1 98.06 10 VAL B C 1
ATOM 723 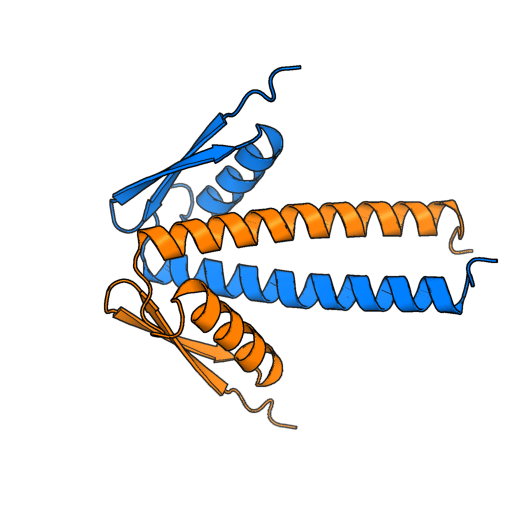O O . VAL B 1 10 ? 3.908 -14.602 2.186 1 98.06 10 VAL B O 1
ATOM 726 N N . ASN B 1 11 ? 1.825 -14.867 3.02 1 98.19 11 ASN B N 1
ATOM 727 C CA . ASN B 1 11 ? 1.525 -15.969 2.113 1 98.19 11 ASN B CA 1
ATOM 728 C C . ASN B 1 11 ? 0.643 -15.516 0.952 1 98.19 11 ASN B C 1
ATOM 730 O O . ASN B 1 11 ? -0.483 -15.062 1.163 1 98.19 11 ASN B O 1
ATOM 734 N N . VAL B 1 12 ? 1.186 -15.617 -0.252 1 97.75 12 VAL B N 1
ATOM 735 C CA . VAL B 1 12 ? 0.441 -15.281 -1.462 1 97.75 12 VAL B CA 1
ATOM 736 C C . VAL B 1 12 ? 0.499 -16.453 -2.443 1 97.75 12 VAL B C 1
ATOM 738 O O . VAL B 1 12 ? 1.583 -16.891 -2.842 1 97.75 12 VAL B O 1
ATOM 741 N N . ASN B 1 13 ? -0.635 -16.922 -2.844 1 94.75 13 ASN B N 1
ATOM 742 C CA . ASN B 1 13 ? -0.726 -18.031 -3.779 1 94.75 13 ASN B CA 1
ATOM 743 C C . ASN B 1 13 ? 0.098 -19.234 -3.309 1 94.75 13 ASN B C 1
ATOM 745 O O . ASN B 1 13 ? 0.874 -19.797 -4.078 1 94.75 13 ASN B O 1
ATOM 749 N N . ALA B 1 14 ? -0.015 -19.516 -2.012 1 93 14 ALA B N 1
ATOM 750 C CA . ALA B 1 14 ? 0.583 -20.688 -1.382 1 93 14 ALA B CA 1
ATOM 751 C C . ALA B 1 14 ? 2.105 -20.578 -1.347 1 93 14 ALA B C 1
ATOM 753 O O . ALA B 1 14 ? 2.809 -21.594 -1.329 1 93 14 ALA B O 1
ATOM 754 N N . LYS B 1 15 ? 2.641 -19.375 -1.468 1 96.56 15 LYS B N 1
ATOM 755 C CA . LYS B 1 15 ? 4.066 -19.094 -1.314 1 96.56 15 LYS B CA 1
ATOM 756 C C . LYS B 1 15 ? 4.316 -18.156 -0.134 1 96.56 15 LYS B C 1
ATOM 758 O O . LYS B 1 15 ? 3.627 -17.141 0.022 1 96.56 15 LYS B O 1
ATOM 763 N N . ASP B 1 16 ? 5.289 -18.547 0.652 1 97.56 16 ASP B N 1
ATOM 764 C CA . ASP B 1 16 ? 5.625 -17.766 1.841 1 97.56 16 ASP B CA 1
ATOM 765 C C . ASP B 1 16 ? 6.723 -16.75 1.539 1 97.56 16 ASP B C 1
ATOM 767 O O . ASP B 1 16 ? 7.727 -17.078 0.903 1 97.56 16 ASP B O 1
ATOM 771 N N . PHE B 1 17 ? 6.547 -15.547 2.006 1 98 17 PHE B N 1
ATOM 772 C CA . PHE B 1 17 ? 7.547 -14.484 1.977 1 98 17 PHE B CA 1
ATOM 773 C C . PHE B 1 17 ? 7.809 -13.953 3.379 1 98 17 PHE B C 1
ATOM 775 O O . PHE B 1 17 ? 6.875 -13.57 4.09 1 98 17 PHE B O 1
ATOM 782 N N . ILE B 1 18 ? 9.031 -13.922 3.787 1 97.31 18 ILE B N 1
ATOM 783 C CA . ILE B 1 18 ? 9.383 -13.5 5.141 1 97.31 18 ILE B CA 1
ATOM 784 C C . ILE B 1 18 ? 9.781 -12.023 5.133 1 97.31 18 ILE B C 1
ATOM 786 O O . ILE B 1 18 ? 10.625 -11.609 4.344 1 97.31 18 ILE B O 1
ATOM 790 N N . VAL B 1 19 ? 9.117 -11.312 6.012 1 97.06 19 VAL B N 1
ATOM 791 C CA . VAL B 1 19 ? 9.406 -9.898 6.207 1 97.06 19 VAL B CA 1
ATOM 792 C C . VAL B 1 19 ? 9.953 -9.672 7.613 1 97.06 19 VAL B C 1
ATOM 794 O O . VAL B 1 19 ? 9.336 -10.078 8.602 1 97.06 19 VAL B O 1
ATOM 797 N N . LYS B 1 20 ? 11.109 -9.078 7.738 1 96.44 20 LYS B N 1
ATOM 798 C CA . LYS B 1 20 ? 11.672 -8.695 9.031 1 96.44 20 LYS B CA 1
ATOM 799 C C . LYS B 1 20 ? 11.555 -7.188 9.25 1 96.44 20 LYS B C 1
ATOM 801 O O . LYS B 1 20 ? 11.969 -6.395 8.398 1 96.44 20 LYS B O 1
ATOM 806 N N . CYS B 1 21 ? 10.914 -6.879 10.367 1 96.06 21 CYS B N 1
ATOM 807 C CA . CYS B 1 21 ? 10.695 -5.457 10.617 1 96.06 21 CYS B CA 1
ATOM 808 C C . CYS B 1 21 ? 10.461 -5.199 12.102 1 96.06 21 CYS B C 1
ATOM 810 O O . CYS B 1 21 ? 10.547 -6.117 12.922 1 96.06 21 CYS B O 1
ATOM 812 N N . SER B 1 22 ? 10.391 -3.885 12.453 1 94.75 22 SER B N 1
ATOM 813 C CA . SER B 1 22 ? 10.133 -3.523 13.844 1 94.75 22 SER B CA 1
ATOM 814 C C . SER B 1 22 ? 8.852 -4.168 14.359 1 94.75 22 SER B C 1
ATOM 816 O O . SER B 1 22 ? 7.941 -4.461 13.578 1 94.75 22 SER B O 1
ATOM 818 N N . GLU B 1 23 ? 8.781 -4.328 15.664 1 95.06 23 GLU B N 1
ATOM 819 C CA . GLU B 1 23 ? 7.617 -4.949 16.297 1 95.06 23 GLU B CA 1
ATOM 820 C C . GLU B 1 23 ? 6.352 -4.137 16.031 1 95.06 23 GLU B C 1
ATOM 822 O O . GLU B 1 23 ? 5.297 -4.703 15.727 1 95.06 23 GLU B O 1
ATOM 827 N N . GLU B 1 24 ? 6.422 -2.877 16.125 1 93.25 24 GLU B N 1
ATOM 828 C CA . GLU B 1 24 ? 5.254 -2.023 15.922 1 93.25 24 GLU B CA 1
ATOM 829 C C . GLU B 1 24 ? 4.707 -2.152 14.508 1 93.25 24 GLU B C 1
ATOM 831 O O . GLU B 1 24 ? 3.506 -2.336 14.312 1 93.25 24 GLU B O 1
ATOM 836 N N . PHE B 1 25 ? 5.562 -2.07 13.562 1 95.88 25 PHE B N 1
ATOM 837 C CA . PHE B 1 25 ? 5.113 -2.191 12.18 1 95.88 25 PHE B CA 1
ATOM 838 C C . PHE B 1 25 ? 4.664 -3.615 11.875 1 95.88 25 PHE B C 1
ATOM 840 O O . PHE B 1 25 ? 3.711 -3.826 11.125 1 95.88 25 PHE B O 1
ATOM 847 N N . ALA B 1 26 ? 5.379 -4.582 12.477 1 96.75 26 ALA B N 1
ATOM 848 C CA . ALA B 1 26 ? 4.992 -5.98 12.289 1 96.75 26 ALA B CA 1
ATOM 849 C C . ALA B 1 26 ? 3.541 -6.207 12.703 1 96.75 26 ALA B C 1
ATOM 851 O O . ALA B 1 26 ? 2.789 -6.891 12.008 1 96.75 26 ALA B O 1
ATOM 852 N N . ASN B 1 27 ? 3.176 -5.656 13.812 1 95.62 27 ASN B N 1
ATOM 853 C CA . ASN B 1 27 ? 1.8 -5.773 14.281 1 95.62 27 ASN B CA 1
ATOM 854 C C . ASN B 1 27 ? 0.817 -5.129 13.312 1 95.62 27 ASN B C 1
ATOM 856 O O . ASN B 1 27 ? -0.249 -5.684 13.039 1 95.62 27 ASN B O 1
ATOM 860 N N . PHE B 1 28 ? 1.179 -3.998 12.773 1 95.69 28 PHE B N 1
ATOM 861 C CA . PHE B 1 28 ? 0.359 -3.295 11.797 1 95.69 28 PHE B CA 1
ATOM 862 C C . PHE B 1 28 ? 0.206 -4.121 10.523 1 95.69 28 PHE B C 1
ATOM 864 O O . PHE B 1 28 ? -0.905 -4.289 10.016 1 95.69 28 PHE B O 1
ATOM 871 N N . LEU B 1 29 ? 1.277 -4.68 10.07 1 97.19 29 LEU B N 1
ATOM 872 C CA . LEU B 1 29 ? 1.3 -5.477 8.852 1 97.19 29 LEU B CA 1
ATOM 873 C C . LEU B 1 29 ? 0.48 -6.75 9.016 1 97.19 29 LEU B C 1
ATOM 875 O O . LEU B 1 29 ? -0.282 -7.125 8.125 1 97.19 29 LEU B O 1
ATOM 879 N N . GLU B 1 30 ? 0.634 -7.363 10.086 1 97.06 30 GLU B N 1
ATOM 880 C CA . GLU B 1 30 ? -0.112 -8.586 10.359 1 97.06 30 GLU B CA 1
ATOM 881 C C . GLU B 1 30 ? -1.613 -8.32 10.406 1 97.06 30 GLU B C 1
ATOM 883 O O . GLU B 1 30 ? -2.41 -9.133 9.938 1 97.06 30 GLU B O 1
ATOM 888 N N . ASP B 1 31 ? -1.978 -7.258 11 1 95.56 31 ASP B N 1
ATOM 889 C CA . ASP B 1 31 ? -3.383 -6.867 11.008 1 95.56 31 ASP B CA 1
ATOM 890 C C . ASP B 1 31 ? -3.906 -6.684 9.586 1 95.56 31 ASP B C 1
ATOM 892 O O . ASP B 1 31 ? -5.012 -7.121 9.266 1 95.56 31 ASP B O 1
ATOM 896 N N . ASP B 1 32 ? -3.113 -6.039 8.75 1 95.31 32 ASP B N 1
ATOM 897 C CA . ASP B 1 32 ? -3.475 -5.84 7.348 1 95.31 32 ASP B CA 1
ATOM 898 C C . ASP B 1 32 ? -3.639 -7.176 6.625 1 95.31 32 ASP B C 1
ATOM 900 O O . ASP B 1 32 ? -4.621 -7.387 5.91 1 95.31 32 ASP B O 1
ATOM 904 N N . ILE B 1 33 ? -2.736 -8.055 6.848 1 97 33 ILE B N 1
ATOM 905 C CA . ILE B 1 33 ? -2.746 -9.367 6.211 1 97 33 ILE B CA 1
ATOM 906 C C . ILE B 1 33 ? -3.984 -10.148 6.652 1 97 33 ILE B C 1
ATOM 908 O O . ILE B 1 33 ? -4.645 -10.789 5.832 1 97 33 ILE B O 1
ATOM 912 N N . ALA B 1 34 ? -4.262 -10.078 7.906 1 96.62 34 ALA B N 1
ATOM 913 C CA . ALA B 1 34 ? -5.445 -10.758 8.43 1 96.62 34 ALA B CA 1
ATOM 914 C C . ALA B 1 34 ? -6.715 -10.227 7.77 1 96.62 34 ALA B C 1
ATOM 916 O O . ALA B 1 34 ? -7.598 -11 7.395 1 96.62 34 ALA B O 1
ATOM 917 N N . LEU B 1 35 ? -6.77 -8.977 7.59 1 95.56 35 LEU B N 1
ATOM 918 C CA . LEU B 1 35 ? -7.934 -8.352 6.969 1 95.56 35 LEU B CA 1
ATOM 919 C C . LEU B 1 35 ? -8.055 -8.758 5.508 1 95.56 35 LEU B C 1
ATOM 921 O O . LEU B 1 35 ? -9.141 -9.148 5.059 1 95.56 35 LEU B O 1
ATOM 925 N N . ILE B 1 36 ? -7.004 -8.727 4.801 1 96.75 36 ILE B N 1
ATOM 926 C CA . ILE B 1 36 ? -6.977 -9.031 3.373 1 96.75 36 ILE B CA 1
ATOM 927 C C . ILE B 1 36 ? -7.328 -10.5 3.145 1 96.75 36 ILE B C 1
ATOM 929 O O . ILE B 1 36 ? -8.031 -10.828 2.193 1 96.75 36 ILE B O 1
ATOM 933 N N . SER B 1 37 ? -6.824 -11.305 4.023 1 97.38 37 SER B N 1
ATOM 934 C CA . SER B 1 37 ? -6.969 -12.742 3.83 1 97.38 37 SER B CA 1
ATOM 935 C C . SER B 1 37 ? -8.258 -13.258 4.461 1 97.38 37 SER B C 1
ATOM 937 O O . SER B 1 37 ? -8.578 -14.445 4.34 1 97.38 37 SER B O 1
ATOM 939 N N . GLY B 1 38 ? -8.984 -12.477 5.219 1 95.31 38 GLY B N 1
ATOM 940 C CA . GLY B 1 38 ? -10.156 -12.93 5.957 1 95.31 38 GLY B CA 1
ATOM 941 C C . GLY B 1 38 ? -9.812 -13.805 7.141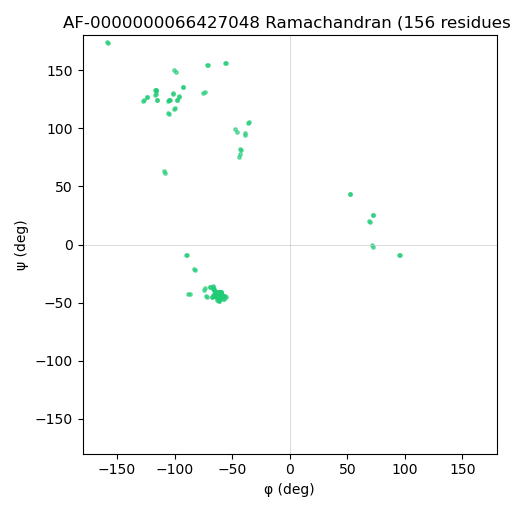 1 95.31 38 GLY B C 1
ATOM 942 O O . GLY B 1 38 ? -10.547 -14.742 7.461 1 95.31 38 GLY B O 1
ATOM 943 N N . GLY B 1 39 ? -8.609 -13.609 7.637 1 94.62 39 GLY B N 1
ATOM 944 C CA . GLY B 1 39 ? -8.188 -14.32 8.836 1 94.62 39 GLY B CA 1
ATOM 945 C C . GLY B 1 39 ? -7.406 -15.578 8.531 1 94.62 39 GLY B C 1
ATOM 946 O O . GLY B 1 39 ? -6.832 -16.188 9.438 1 94.62 39 GLY B O 1
ATOM 947 N N . THR B 1 40 ? -7.297 -16.062 7.32 1 95.31 40 THR B N 1
ATOM 948 C CA . THR B 1 40 ? -6.66 -17.328 6.977 1 95.31 40 THR B CA 1
ATOM 949 C C . THR B 1 40 ? -5.148 -17.156 6.867 1 95.31 40 THR B C 1
ATOM 951 O O . THR B 1 40 ? -4.402 -18.141 6.906 1 95.31 40 THR B O 1
ATOM 954 N N . LYS B 1 41 ? -4.672 -15.914 6.652 1 93.81 41 LYS B N 1
ATOM 955 C CA . LYS B 1 41 ? -3.275 -15.547 6.438 1 93.81 41 LYS B CA 1
ATOM 956 C C . LYS B 1 41 ? -2.791 -16 5.066 1 93.81 41 LYS B C 1
ATOM 958 O O . LYS B 1 41 ? -1.64 -15.766 4.695 1 93.81 41 LYS B O 1
ATOM 963 N N . LYS B 1 42 ? -3.666 -16.656 4.344 1 96.75 42 LYS B N 1
ATOM 964 C CA . LYS B 1 42 ? -3.395 -17.047 2.963 1 96.75 42 LYS B CA 1
ATOM 965 C C . LYS B 1 42 ? -4.145 -16.141 1.983 1 96.75 42 LYS B C 1
ATOM 967 O O . LYS B 1 42 ? -5.375 -16.078 2.01 1 96.75 42 LYS B O 1
ATOM 972 N N . ILE B 1 43 ? -3.348 -15.547 1.089 1 97.81 43 ILE B N 1
ATOM 973 C CA . ILE B 1 43 ? -3.957 -14.555 0.211 1 97.81 43 ILE B CA 1
ATOM 974 C C . ILE B 1 43 ? -3.863 -15.023 -1.24 1 97.81 43 ILE B C 1
ATOM 976 O O . ILE B 1 43 ? -2.793 -15.422 -1.701 1 97.81 43 ILE B O 1
ATOM 980 N N . GLU B 1 44 ? -4.996 -15 -1.918 1 96.88 44 GLU B N 1
ATOM 981 C CA . GLU B 1 44 ? -4.996 -15.219 -3.361 1 96.88 44 GLU B CA 1
ATOM 982 C C . GLU B 1 44 ? -4.387 -14.031 -4.098 1 96.88 44 GLU B C 1
ATOM 984 O O . GLU B 1 44 ? -4.488 -12.891 -3.639 1 96.88 44 GLU B O 1
ATOM 989 N N . LEU B 1 45 ? -3.887 -14.328 -5.25 1 97 45 LEU B N 1
ATOM 990 C CA . LEU B 1 45 ? -3.16 -13.305 -5.988 1 97 45 LEU B CA 1
ATOM 991 C C . LEU B 1 45 ? -4.074 -12.133 -6.34 1 97 45 LEU B C 1
ATOM 993 O O . LEU B 1 45 ? -3.699 -10.977 -6.16 1 97 45 LEU B O 1
ATOM 997 N N . LYS B 1 46 ? -5.258 -12.398 -6.789 1 96.38 46 LYS B N 1
ATOM 998 C CA . LYS B 1 46 ? -6.191 -11.344 -7.152 1 96.38 46 LYS B CA 1
ATOM 999 C C . LYS B 1 46 ? -6.496 -10.438 -5.961 1 96.38 46 LYS B C 1
ATOM 1001 O O . LYS B 1 46 ? -6.492 -9.211 -6.086 1 96.38 46 LYS B O 1
ATOM 1006 N N . ARG B 1 47 ? -6.707 -11.039 -4.875 1 96.69 47 ARG B N 1
ATOM 1007 C CA . ARG B 1 47 ? -6.992 -10.289 -3.654 1 96.69 47 ARG B CA 1
ATOM 1008 C C . ARG B 1 47 ? -5.789 -9.461 -3.227 1 96.69 47 ARG B C 1
ATOM 1010 O O . ARG B 1 47 ? -5.945 -8.344 -2.732 1 96.69 47 ARG B O 1
ATOM 1017 N N . PHE B 1 48 ? -4.656 -10 -3.375 1 97.75 48 PHE B N 1
ATOM 1018 C CA . PHE B 1 48 ? -3.424 -9.305 -3.027 1 97.75 48 PHE B CA 1
ATOM 1019 C C . PHE B 1 48 ? -3.223 -8.086 -3.924 1 97.75 48 PHE B C 1
ATOM 1021 O O . PHE B 1 48 ? -2.82 -7.023 -3.451 1 97.75 48 PHE B O 1
ATOM 1028 N N . VAL B 1 49 ? -3.527 -8.242 -5.223 1 97.75 49 VAL B N 1
ATOM 1029 C CA . VAL B 1 49 ? -3.439 -7.125 -6.16 1 97.75 49 VAL B CA 1
ATOM 1030 C C . VAL B 1 49 ? -4.43 -6.035 -5.762 1 97.75 49 VAL B C 1
ATOM 1032 O O . VAL B 1 49 ? -4.074 -4.855 -5.703 1 97.75 49 VAL B O 1
ATOM 1035 N N . ASP B 1 50 ? -5.621 -6.426 -5.418 1 97.5 50 ASP B N 1
ATOM 1036 C CA . ASP B 1 50 ? -6.629 -5.469 -4.973 1 97.5 50 ASP B CA 1
ATOM 1037 C C . ASP B 1 50 ? -6.16 -4.715 -3.73 1 97.5 50 ASP B C 1
ATOM 1039 O O . ASP B 1 50 ? -6.379 -3.506 -3.613 1 97.5 50 ASP B O 1
ATOM 1043 N N . ALA B 1 51 ? -5.539 -5.418 -2.83 1 97.38 51 ALA B N 1
ATOM 1044 C CA . ALA B 1 51 ? -5.043 -4.812 -1.597 1 97.38 51 ALA B CA 1
ATOM 1045 C C . ALA B 1 51 ? -3.938 -3.803 -1.888 1 97.38 51 ALA B C 1
ATOM 1047 O O . ALA B 1 51 ? -3.887 -2.734 -1.273 1 97.38 51 ALA B O 1
ATOM 1048 N N . PHE B 1 52 ? -3.111 -4.152 -2.77 1 97.75 52 PHE B N 1
ATOM 1049 C CA . PHE B 1 52 ? -2.047 -3.242 -3.166 1 97.75 52 PHE B CA 1
ATOM 1050 C C . PHE B 1 52 ? -2.623 -1.962 -3.76 1 97.75 52 PHE B C 1
ATOM 1052 O O . PHE B 1 52 ? -2.182 -0.861 -3.422 1 97.75 52 PHE B O 1
ATOM 1059 N N . VAL B 1 53 ? -3.545 -2.121 -4.676 1 97.62 53 VAL B N 1
ATOM 1060 C CA . VAL B 1 53 ? -4.172 -0.972 -5.32 1 97.62 53 VAL B CA 1
ATOM 1061 C C . VAL B 1 53 ? -4.848 -0.094 -4.27 1 97.62 53 VAL B C 1
ATOM 1063 O O . VAL B 1 53 ? -4.723 1.133 -4.305 1 97.62 53 VAL B O 1
ATOM 1066 N N . LYS B 1 54 ? -5.531 -0.756 -3.371 1 96.06 54 LYS B N 1
ATOM 1067 C CA . LYS B 1 54 ? -6.188 -0.026 -2.291 1 96.06 54 LYS B CA 1
ATOM 1068 C C . LYS B 1 54 ? -5.176 0.75 -1.454 1 96.06 54 LYS B C 1
ATOM 1070 O O . LYS B 1 54 ? -5.395 1.918 -1.129 1 96.06 54 LYS B O 1
ATOM 1075 N N . LYS B 1 55 ? -4.086 0.097 -1.093 1 95.44 55 LYS B N 1
ATOM 1076 C CA . LYS B 1 55 ? -3.041 0.749 -0.31 1 95.44 55 LYS B CA 1
ATOM 1077 C C . LYS B 1 55 ? -2.438 1.926 -1.069 1 95.44 55 LYS B C 1
ATOM 1079 O O . LYS B 1 55 ? -2.133 2.963 -0.477 1 95.44 55 LYS B O 1
ATOM 1084 N N . SER B 1 56 ? -2.244 1.731 -2.32 1 96.19 56 SER B N 1
ATOM 1085 C CA . SER B 1 56 ? -1.737 2.797 -3.18 1 96.19 56 SER B CA 1
ATOM 1086 C C . SER B 1 56 ? -2.68 3.996 -3.188 1 96.19 56 SER B C 1
ATOM 1088 O O . SER B 1 56 ? -2.236 5.141 -3.092 1 96.19 56 SER B O 1
ATOM 1090 N N . TYR B 1 57 ? -3.912 3.721 -3.254 1 96.06 57 TYR B N 1
ATOM 1091 C CA . TYR B 1 57 ? -4.902 4.789 -3.252 1 96.06 57 TYR B CA 1
ATOM 1092 C C . TYR B 1 57 ? -4.91 5.523 -1.916 1 96.06 57 TYR B C 1
ATOM 1094 O O . TYR B 1 57 ? -4.961 6.758 -1.879 1 96.06 57 TYR B O 1
ATOM 1102 N N . GLU B 1 58 ? -4.875 4.801 -0.852 1 94.12 58 GLU B N 1
ATOM 1103 C CA . GLU B 1 58 ? -4.828 5.391 0.482 1 94.12 58 GLU B CA 1
ATOM 1104 C C . GLU B 1 58 ? -3.623 6.312 0.638 1 94.12 58 GLU B C 1
ATOM 1106 O O . GLU B 1 58 ? -3.742 7.414 1.179 1 94.12 58 GLU B O 1
ATOM 1111 N N . ASN B 1 59 ? -2.506 5.773 0.199 1 93.75 59 ASN B N 1
ATOM 1112 C CA . ASN B 1 59 ? -1.3 6.59 0.241 1 93.75 59 ASN B CA 1
ATOM 1113 C C . ASN B 1 59 ? -1.462 7.871 -0.576 1 93.75 59 ASN B C 1
ATOM 1115 O O . ASN B 1 59 ? -1.063 8.953 -0.134 1 93.75 59 ASN B O 1
ATOM 1119 N N . TYR B 1 60 ? -2.035 7.703 -1.718 1 93.06 60 TYR B N 1
ATOM 1120 C CA . TYR B 1 60 ? -2.299 8.82 -2.621 1 93.06 60 TYR B CA 1
ATOM 1121 C C . TYR B 1 60 ? -3.15 9.883 -1.941 1 93.06 60 TYR B C 1
ATOM 1123 O O . TYR B 1 60 ? -2.824 11.07 -1.992 1 93.06 60 TYR B O 1
ATOM 1131 N N . ILE B 1 61 ? -4.145 9.508 -1.279 1 94.06 61 ILE B N 1
ATOM 1132 C CA . ILE B 1 61 ? -5.066 10.422 -0.613 1 94.06 61 ILE B CA 1
ATOM 1133 C C . ILE B 1 61 ? -4.387 11.047 0.6 1 94.06 61 ILE B C 1
ATOM 1135 O O . ILE B 1 61 ? -4.465 12.258 0.806 1 94.06 61 ILE B O 1
ATOM 1139 N N . LEU B 1 62 ? -3.697 10.219 1.391 1 92.88 62 LEU B N 1
ATOM 1140 C CA . LEU B 1 62 ? -3.043 10.703 2.602 1 92.88 62 LEU B CA 1
ATOM 1141 C C . LEU B 1 62 ? -1.985 11.75 2.266 1 92.88 62 LEU B C 1
ATOM 1143 O O . LEU B 1 62 ? -1.855 12.758 2.969 1 92.88 62 LEU B O 1
ATOM 1147 N N . GLU B 1 63 ? -1.27 11.523 1.249 1 91.75 63 GLU B N 1
ATOM 1148 C CA . GLU B 1 63 ? -0.255 12.484 0.828 1 91.75 63 GLU B CA 1
ATOM 1149 C C . GLU B 1 63 ? -0.887 13.812 0.427 1 91.75 63 GLU B C 1
ATOM 1151 O O . GLU B 1 63 ? -0.362 14.883 0.753 1 91.75 63 GLU B O 1
ATOM 1156 N N . ARG B 1 64 ? -1.905 13.734 -0.28 1 90.88 64 ARG B N 1
ATOM 1157 C CA . ARG B 1 64 ? -2.609 14.938 -0.701 1 90.88 64 ARG B CA 1
ATOM 1158 C C . ARG B 1 64 ? -3.139 15.711 0.501 1 90.88 64 ARG B C 1
ATOM 1160 O O . ARG B 1 64 ? -3.023 16.938 0.556 1 90.88 64 ARG B O 1
ATOM 1167 N N . GLU B 1 65 ? -3.705 15.016 1.444 1 89.06 65 GLU B N 1
ATOM 1168 C CA . GLU B 1 65 ? -4.234 15.641 2.652 1 89.06 65 GLU B CA 1
ATOM 1169 C C . GLU B 1 65 ? -3.125 16.297 3.471 1 89.06 65 GLU B C 1
ATOM 1171 O O . GLU B 1 65 ? -3.299 17.391 3.99 1 89.06 65 GLU B O 1
ATOM 1176 N N . LEU B 1 66 ? -2.084 15.602 3.627 1 90.12 66 LEU B N 1
ATOM 1177 C CA . LEU B 1 66 ? -0.941 16.141 4.359 1 90.12 66 LEU B CA 1
ATOM 1178 C C . LEU B 1 66 ? -0.424 17.422 3.707 1 90.12 66 LEU B C 1
ATOM 1180 O O . LEU B 1 66 ? -0.14 18.406 4.395 1 90.12 66 LEU B O 1
ATOM 1184 N N . LYS B 1 67 ? -0.323 17.406 2.41 1 90.25 67 LYS B N 1
ATOM 1185 C CA . LYS B 1 67 ? 0.15 18.562 1.671 1 90.25 67 LYS B CA 1
ATOM 1186 C C . LYS B 1 67 ? -0.796 19.75 1.85 1 90.25 67 LYS B C 1
ATOM 1188 O O . LYS B 1 67 ? -0.352 20.891 2.037 1 90.25 67 LYS B O 1
ATOM 1193 N N . LYS B 1 68 ? -2.035 19.469 1.747 1 89.44 68 LYS B N 1
ATOM 1194 C CA . LYS B 1 68 ? -3.039 20.5 1.944 1 89.44 68 LYS B CA 1
ATOM 1195 C C . LYS B 1 68 ? -2.932 21.109 3.338 1 89.44 68 LYS B C 1
ATOM 1197 O O . LYS B 1 68 ? -3.018 22.328 3.498 1 89.44 68 LYS B O 1
ATOM 1202 N N . LEU B 1 69 ? -2.783 20.266 4.328 1 86 69 LEU B N 1
ATOM 1203 C CA . LEU B 1 69 ? -2.689 20.719 5.711 1 86 69 LEU B CA 1
ATOM 1204 C C . LEU B 1 69 ? -1.43 21.547 5.93 1 86 69 LEU B C 1
ATOM 1206 O O . LEU B 1 69 ? -1.474 22.594 6.586 1 86 69 LEU B O 1
ATOM 1210 N N . ILE B 1 70 ? -0.376 21.125 5.414 1 86.94 70 ILE B N 1
ATOM 1211 C CA . ILE B 1 70 ? 0.891 21.844 5.547 1 86.94 70 ILE B CA 1
ATOM 1212 C C . ILE B 1 70 ? 0.786 23.203 4.879 1 86.94 70 ILE B C 1
ATOM 1214 O O . ILE B 1 70 ? 1.268 24.203 5.418 1 86.94 70 ILE B O 1
ATOM 1218 N N . LYS B 1 71 ? 0.193 23.188 3.709 1 88.69 71 LYS B N 1
ATOM 1219 C CA . LYS B 1 71 ? -0.008 24.453 3.004 1 88.69 71 LYS B CA 1
ATOM 1220 C C . LYS B 1 71 ? -0.862 25.422 3.828 1 88.69 71 LYS B C 1
ATOM 1222 O O . LYS B 1 71 ? -0.552 26.609 3.922 1 88.69 71 LYS B O 1
ATOM 1227 N N . ALA B 1 72 ? -1.865 24.891 4.379 1 84.19 72 ALA B N 1
ATOM 1228 C CA . ALA B 1 72 ? -2.77 25.703 5.191 1 84.19 72 ALA B CA 1
ATOM 1229 C C . ALA B 1 72 ? -2.051 26.266 6.414 1 84.19 72 ALA B C 1
ATOM 1231 O O . ALA B 1 72 ? -2.254 27.422 6.785 1 84.19 72 ALA B O 1
ATOM 1232 N N . ILE B 1 73 ? -1.244 25.516 7.09 1 82.81 73 ILE B N 1
ATOM 1233 C CA . ILE B 1 73 ? -0.48 25.922 8.266 1 82.81 73 ILE B CA 1
ATOM 1234 C C . ILE B 1 73 ? 0.531 27 7.871 1 82.81 73 ILE B C 1
ATOM 1236 O O . ILE B 1 73 ? 0.708 27.984 8.594 1 82.81 73 ILE B O 1
ATOM 1240 N N . ASN B 1 74 ? 1.141 26.734 6.754 1 83.31 74 ASN B N 1
ATOM 1241 C CA . ASN B 1 74 ? 2.148 27.688 6.289 1 83.31 74 ASN B CA 1
ATOM 1242 C C . ASN B 1 74 ? 1.522 29.031 5.895 1 83.31 74 ASN B C 1
ATOM 1244 O O . ASN B 1 74 ? 2.158 30.078 6.016 1 83.31 74 ASN B O 1
ATOM 1248 N N . GLU B 1 75 ? 0.405 28.969 5.359 1 82.69 75 GLU B N 1
ATOM 1249 C CA . GLU B 1 75 ? -0.288 30.188 4.961 1 82.69 75 GLU B CA 1
ATOM 1250 C C . GLU B 1 75 ? -0.849 30.922 6.176 1 82.69 75 GLU B C 1
ATOM 1252 O O . GLU B 1 75 ? -0.902 32.156 6.191 1 82.69 75 GLU B O 1
ATOM 1257 N N . GLU B 1 76 ? -1.336 30.266 7.09 1 74.38 76 GLU B N 1
ATOM 1258 C CA . GLU B 1 76 ? -1.953 30.875 8.266 1 74.38 76 GLU B CA 1
ATOM 1259 C C . GLU B 1 76 ? -0.916 31.172 9.344 1 74.38 76 GLU B C 1
ATOM 1261 O O . GLU B 1 76 ? -1.074 32.094 10.133 1 74.38 76 GLU B O 1
ATOM 1266 N N . LEU B 1 77 ? 0.036 30.188 9.57 1 65.31 77 LEU B N 1
ATOM 1267 C CA . LEU B 1 77 ? 1.1 30.422 10.539 1 65.31 77 LEU B CA 1
ATOM 1268 C C . LEU B 1 77 ? 2.439 30.625 9.844 1 65.31 77 LEU B C 1
ATOM 1270 O O . LEU B 1 77 ? 3.32 29.766 9.914 1 65.31 77 LEU B O 1
ATOM 1274 N N . PRO B 1 78 ? 2.541 31.672 9 1 57.06 78 PRO B N 1
ATOM 1275 C CA . PRO B 1 78 ? 3.822 31.891 8.32 1 57.06 78 PRO B CA 1
ATOM 1276 C C . PRO B 1 78 ? 5.016 31.781 9.266 1 57.06 78 PRO B C 1
ATOM 1278 O O . PRO B 1 78 ? 4.918 32.156 10.438 1 57.06 78 PRO B O 1
ATOM 1281 N N . THR B 1 79 ? 5.691 30.547 9.305 1 53.06 79 THR B N 1
ATOM 1282 C CA . THR B 1 79 ? 6.898 30.531 10.117 1 53.06 79 THR B CA 1
ATOM 1283 C C . THR B 1 79 ? 7.641 31.859 10.016 1 53.06 79 THR B C 1
ATOM 1285 O O . THR B 1 79 ? 7.875 32.375 8.922 1 53.06 79 THR B O 1
ATOM 1288 N N . LYS B 1 80 ? 7.52 32.688 11.117 1 46.03 80 LYS B N 1
ATOM 1289 C CA . LYS B 1 80 ? 8.445 33.812 11.242 1 46.03 80 LYS B CA 1
ATOM 1290 C C . LYS B 1 80 ? 9.867 33.406 10.906 1 46.03 80 LYS B C 1
ATOM 1292 O O . LYS B 1 80 ? 10.281 32.281 11.211 1 46.03 80 LYS B O 1
#

Radius of gyration: 18.32 Å; Cα contacts (8 Å, |Δi|>4): 175; chains: 2; bounding box: 38×54×40 Å

Sequence (160 aa):
MADNLKQVIVNVNAKDFIVKCSEEFANFLEDDIALISGGTKKIELKRFVDAFVKKSYENYILERELKKLIKAINEELPTKMADNLKQVIVNVNAKDFIVKCSEEFANFLEDDIALISGGTKKIELKRFVD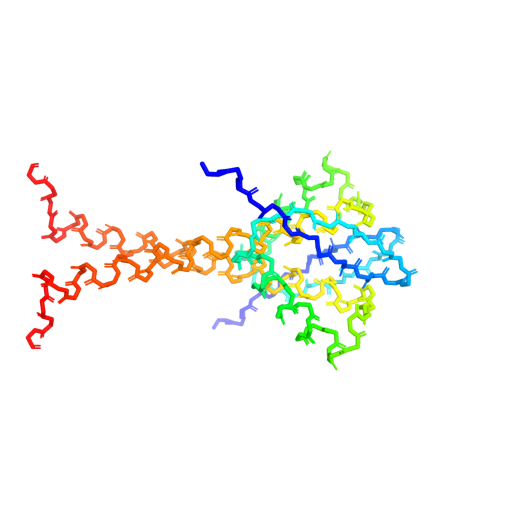AFVKKSYENYILERELKKLIKAINEELPTK

Foldseek 3Di:
DPQPWDWDWQAEPNDTDIDTDGPVVNVVVVVLCCVLCVNPSHHYPVSVVVSVVVVVVVVVVVVVVVVVVVVVCCVVVVPD/DPQDWDWDWQAEPNDTDIDTDGPVVNVVVVVLCCVLCVNPSHHYPVSVVVSVVVVVVVVVVVVVVVVVVVVVCCVVVVPD

pLDDT: mean 90.15, std 13.25, range [35.81, 98.19]

Solvent-accessible surface area (backbone atoms only — not comparable to full-atom values): 8989 Å² total; per-residue (Å²): 128,83,78,61,63,34,79,42,78,48,28,47,68,92,37,81,41,83,42,77,35,48,52,70,56,42,54,54,50,50,53,50,44,28,61,73,28,72,64,69,50,52,28,50,59,69,57,49,51,52,50,40,54,49,48,52,48,49,40,55,50,50,52,53,52,49,51,52,50,51,50,51,45,46,70,72,51,56,79,125,128,82,80,62,63,33,82,42,78,48,29,46,68,91,37,81,42,82,42,78,34,47,53,70,56,39,54,53,48,49,53,50,42,28,61,74,27,71,64,70,50,52,26,49,59,69,58,50,51,53,50,40,53,50,48,50,49,51,42,55,51,50,52,52,51,49,51,52,51,51,51,50,44,45,69,71,52,56,79,125